Protein AF-A0A9J6DDF2-F1 (afdb_monomer)

Mean predicted aligned error: 6.55 Å

Foldseek 3Di:
DQPQCCCQVVLDQEEEDALVSLVVVVVCCVVDVLGANLSHQAYEHDDDPDDRPVVSLVVSCVVCVVRNDDNLRYWYKDDDPVVRKIQIDDRPPDDDCSQQKFKFFQVCVVVVHTDTDPDDDPRIDIDHDNHGIDPDD

Solvent-accessible surface area (backbone atoms only — not comparable to full-atom values): 7856 Å² total; per-residue (Å²): 133,58,72,60,58,53,41,40,77,64,51,35,44,66,48,75,42,38,46,66,54,40,49,54,40,60,59,45,47,78,82,44,81,89,58,52,35,61,51,36,52,38,35,36,32,55,46,73,99,63,81,74,48,60,64,34,55,52,51,44,41,64,66,34,39,87,28,42,33,48,72,52,17,61,28,55,36,46,72,39,80,91,71,58,42,45,21,46,46,76,63,76,55,84,61,96,67,53,78,35,62,48,33,31,32,48,71,38,45,77,74,77,37,93,40,80,42,96,63,92,49,99,58,40,44,81,46,71,56,29,58,49,68,64,84,82,116

InterPro domains:
  IPR042099 ANL, N-terminal domain [G3DSA:3.40.50.12780] (2-137)

Secondary structure (DSSP, 8-state):
--HHHHHHHHT-SEEEE-HHHHHHHHHHTTT------TT--EEEE--SSS---HHHHHHHHHHHHTTT--GGGEEEEEEETTTTEEEEPPTT--STTTT-EEEEEHHHHTTT---B-SS--TTEEEEE---EEPS--

pLDDT: mean 83.77, std 11.5, range [40.5, 95.88]

Radius of gyration: 16.3 Å; Cα contacts (8 Å, |Δi|>4): 225; chains: 1; bounding box: 34×35×45 Å

Sequence (137 aa):
MGFMNSLNRKKANVAVCKSRDLHWGLLATKDHKDVNLSSLRLLLVADGSNPWSLSSCDQFISVFHSRGLHPDAVCPCAASPEALTVAVRRPGRVGAGASGRGVLSMAALSYGVIRVDMENSLTSLTLQDCGHILPGG

Nearest PDB structures (foldseek):
  6uly-assembly1_B  TM=7.880E-01  e=1.995E-06  Bacillus stratosphericus LAMA 585
  6uly-assembly1_A  TM=7.806E-01  e=2.428E-06  Bacillus stratosphericus LAMA 585
  6ulx-assembly1_A  TM=7.984E-01  e=7.384E-06  Bacillus stratosphericus LAMA 585
  6ulw-assembly1_C  TM=7.580E-01  e=1.011E-04  Bacillus stratosphericus LAMA 585
  6ulw-assembly2_B  TM=7.433E-01  e=3.741E-04  Bacillus stratosphericus LAMA 585

Structure (mmCIF, N/CA/C/O backbone):
data_AF-A0A9J6DDF2-F1
#
_entry.id   AF-A0A9J6DDF2-F1
#
loop_
_atom_site.group_PDB
_atom_site.id
_atom_site.type_symbol
_atom_site.label_atom_id
_atom_site.label_alt_id
_atom_site.label_comp_id
_atom_site.label_asym_id
_atom_site.label_entity_id
_atom_site.label_seq_id
_atom_site.pdbx_PDB_ins_code
_atom_site.Cartn_x
_atom_site.Cartn_y
_atom_site.Cartn_z
_atom_site.occupancy
_atom_site.B_iso_or_equiv
_atom_site.auth_seq_id
_atom_site.auth_comp_id
_atom_site.auth_asym_id
_atom_site.auth_atom_id
_atom_site.pdbx_PDB_model_num
ATOM 1 N N . MET A 1 1 ? -3.616 16.268 16.596 1.00 53.19 1 MET A N 1
ATOM 2 C CA . MET A 1 1 ? -4.247 14.957 16.887 1.00 53.19 1 MET A CA 1
ATOM 3 C C . MET A 1 1 ? -3.663 13.945 15.908 1.00 53.19 1 MET A C 1
ATOM 5 O O . MET A 1 1 ? -3.664 14.243 14.723 1.00 53.19 1 MET A O 1
ATOM 9 N N . GLY A 1 2 ? -3.083 12.832 16.371 1.00 78.88 2 GLY A N 1
ATOM 10 C CA . GLY A 1 2 ? -2.377 11.887 15.488 1.00 78.88 2 GLY A CA 1
ATOM 11 C C . GLY A 1 2 ? -3.292 11.184 14.472 1.00 78.88 2 GLY A C 1
ATOM 12 O O . GLY A 1 2 ? -4.484 10.998 14.737 1.00 78.88 2 GLY A O 1
ATOM 13 N N . PHE A 1 3 ? -2.727 10.774 13.328 1.00 86.25 3 PHE A N 1
ATOM 14 C CA . PHE A 1 3 ? -3.409 10.029 12.254 1.00 86.25 3 PHE A CA 1
ATOM 15 C C . PHE A 1 3 ? -4.189 8.820 12.797 1.00 86.25 3 PHE A C 1
ATOM 17 O O . PHE A 1 3 ? -5.393 8.707 12.570 1.00 86.25 3 PHE A O 1
ATOM 24 N N . MET A 1 4 ? -3.544 7.993 13.630 1.00 88.94 4 MET A N 1
ATOM 25 C CA . MET A 1 4 ? -4.156 6.779 14.184 1.00 88.94 4 MET A CA 1
ATOM 26 C C . MET A 1 4 ? -5.363 7.059 15.083 1.00 88.94 4 MET A C 1
ATOM 28 O O . MET A 1 4 ? -6.395 6.397 14.991 1.00 88.94 4 MET A O 1
ATOM 32 N N . ASN A 1 5 ? -5.259 8.085 15.930 1.00 85.50 5 ASN A N 1
ATOM 33 C CA . ASN A 1 5 ? -6.350 8.480 16.817 1.00 85.50 5 ASN A CA 1
ATOM 34 C C . ASN A 1 5 ? -7.546 9.018 16.010 1.00 85.50 5 ASN A C 1
ATOM 36 O O . ASN A 1 5 ? -8.703 8.764 16.341 1.00 85.50 5 ASN A O 1
ATOM 40 N N . SER A 1 6 ? -7.270 9.711 14.901 1.00 86.25 6 SER A N 1
ATOM 41 C CA . SER A 1 6 ? -8.310 10.212 14.000 1.00 86.25 6 SER A CA 1
ATOM 42 C C . SER A 1 6 ? -9.076 9.077 13.316 1.00 86.25 6 SER A C 1
ATOM 44 O O . SER A 1 6 ? -10.301 9.155 13.254 1.00 86.25 6 SER A O 1
ATOM 46 N N . LEU A 1 7 ? -8.390 8.020 12.861 1.00 88.00 7 LEU A N 1
ATOM 47 C CA . LEU A 1 7 ? -9.033 6.831 12.285 1.00 88.00 7 LEU A CA 1
ATOM 48 C C . LEU A 1 7 ? -9.934 6.123 13.302 1.00 88.00 7 LEU A C 1
ATOM 50 O O . LEU A 1 7 ? -11.107 5.877 13.023 1.00 88.00 7 LEU A O 1
ATOM 54 N N . ASN A 1 8 ? -9.392 5.847 14.492 1.00 86.50 8 ASN A N 1
ATOM 55 C CA . ASN A 1 8 ? -10.070 5.068 15.527 1.00 86.50 8 ASN A CA 1
ATOM 56 C C . ASN A 1 8 ? -11.299 5.803 16.084 1.00 86.50 8 ASN A C 1
ATOM 58 O O . ASN A 1 8 ? -12.405 5.266 16.108 1.00 86.50 8 ASN A O 1
ATOM 62 N N . ARG A 1 9 ? -11.135 7.073 16.478 1.00 87.06 9 ARG A N 1
ATOM 63 C CA . ARG A 1 9 ? -12.210 7.852 17.112 1.00 87.06 9 ARG A CA 1
ATOM 64 C C . ARG A 1 9 ? -13.357 8.156 16.153 1.00 87.06 9 ARG A C 1
ATOM 66 O O . ARG A 1 9 ? -14.507 8.194 16.578 1.00 87.06 9 ARG A O 1
ATOM 73 N N . LYS A 1 10 ? -13.049 8.395 14.875 1.00 89.25 10 LYS A N 1
ATOM 74 C CA . LYS A 1 10 ? -14.061 8.718 13.861 1.00 89.25 10 LYS A CA 1
ATOM 75 C C . LYS A 1 10 ? -14.680 7.482 13.212 1.00 89.25 10 LYS A C 1
ATOM 77 O O . LYS A 1 10 ? -15.625 7.654 12.453 1.00 89.25 10 LYS A O 1
ATOM 82 N N . LYS A 1 11 ? -14.158 6.275 13.484 1.00 90.38 11 LYS A N 1
ATOM 83 C CA . LYS A 1 11 ? -14.536 5.037 12.783 1.00 90.38 11 LYS A CA 1
ATOM 84 C C . LYS A 1 11 ? -14.552 5.251 11.264 1.00 90.38 11 LYS A C 1
ATOM 86 O O . LYS A 1 11 ? -15.567 5.048 10.605 1.00 90.38 11 LYS A O 1
ATOM 91 N N . ALA A 1 12 ? -13.452 5.793 10.741 1.00 92.88 12 ALA A N 1
ATOM 92 C CA . ALA A 1 12 ? -13.386 6.229 9.353 1.00 92.88 12 ALA A CA 1
ATOM 93 C C . ALA A 1 12 ? -13.506 5.037 8.391 1.00 92.88 12 ALA A C 1
ATOM 95 O O . ALA A 1 12 ? -12.752 4.074 8.499 1.00 92.88 12 ALA A O 1
ATOM 96 N N . ASN A 1 13 ? -14.401 5.141 7.406 1.00 93.56 13 ASN A N 1
ATOM 97 C CA . ASN A 1 13 ? -14.530 4.132 6.350 1.00 93.56 13 ASN A CA 1
ATOM 98 C C . ASN A 1 13 ? -13.492 4.330 5.237 1.00 93.56 13 ASN A C 1
ATOM 100 O O . ASN A 1 13 ? -13.052 3.362 4.617 1.00 93.56 13 ASN A O 1
ATOM 104 N N . VAL A 1 14 ? -13.107 5.584 4.990 1.00 93.12 14 VAL A N 1
ATOM 105 C CA . VAL A 1 14 ? -12.145 5.986 3.961 1.00 93.12 14 VAL A CA 1
ATOM 106 C C . VAL A 1 14 ? -11.142 6.953 4.573 1.00 93.12 14 VAL A C 1
ATOM 108 O O . VAL A 1 14 ? -11.528 7.866 5.306 1.00 93.12 14 VAL A O 1
ATOM 111 N N . ALA A 1 15 ? -9.864 6.771 4.261 1.00 93.56 15 ALA A N 1
ATOM 112 C CA . ALA A 1 15 ? -8.807 7.692 4.645 1.00 93.56 15 ALA A CA 1
ATOM 113 C C . ALA A 1 15 ? -7.739 7.805 3.556 1.00 93.56 15 ALA A C 1
ATOM 115 O O . ALA A 1 15 ? -7.540 6.886 2.763 1.00 93.56 15 ALA A O 1
ATOM 116 N N . VAL A 1 16 ? -7.046 8.941 3.551 1.00 91.88 16 VAL A N 1
ATOM 117 C CA . VAL A 1 16 ? -5.892 9.210 2.691 1.00 91.88 16 VAL A CA 1
ATOM 118 C C . VAL A 1 16 ? -4.712 9.522 3.598 1.00 91.88 16 VAL A C 1
ATOM 120 O O . VAL A 1 16 ? -4.855 10.283 4.558 1.00 91.88 16 VAL A O 1
ATOM 123 N N . CYS A 1 17 ? -3.559 8.934 3.314 1.00 91.69 17 CYS A N 1
ATOM 124 C CA . CYS A 1 17 ? -2.334 9.169 4.063 1.00 91.69 17 CYS A CA 1
ATOM 125 C C . CYS A 1 17 ? -1.105 9.070 3.160 1.00 91.69 17 CYS A C 1
ATOM 127 O O . CYS A 1 17 ? -1.167 8.529 2.058 1.00 91.69 17 CYS A O 1
ATOM 129 N N . LYS A 1 18 ? 0.032 9.553 3.652 1.00 90.00 18 LYS A N 1
ATOM 130 C CA . LYS A 1 18 ? 1.350 9.273 3.069 1.00 90.00 18 LYS A CA 1
ATOM 131 C C . LYS A 1 18 ? 1.924 8.006 3.703 1.00 90.00 18 LYS A C 1
ATOM 133 O O . LYS A 1 18 ? 1.557 7.660 4.829 1.00 90.00 18 LYS A O 1
ATOM 138 N N . SER A 1 19 ? 2.871 7.331 3.056 1.00 88.62 19 SER A N 1
ATOM 139 C CA . SER A 1 19 ? 3.529 6.145 3.637 1.00 88.62 19 SER A CA 1
ATOM 140 C C . SER A 1 19 ? 4.210 6.453 4.972 1.00 88.62 19 SER A C 1
ATOM 142 O O . SER A 1 19 ? 4.216 5.620 5.878 1.00 88.62 19 SER A O 1
ATOM 144 N N . ARG A 1 20 ? 4.697 7.686 5.157 1.00 88.62 20 ARG A N 1
ATOM 145 C CA . ARG A 1 20 ? 5.258 8.135 6.439 1.00 88.62 20 ARG A CA 1
ATOM 146 C C . ARG A 1 20 ? 4.256 8.085 7.595 1.00 88.62 20 ARG A C 1
ATOM 148 O O . ARG A 1 20 ? 4.656 7.828 8.725 1.00 88.62 20 ARG A O 1
ATOM 155 N N . ASP A 1 21 ? 2.973 8.327 7.329 1.00 91.12 21 ASP A N 1
ATOM 156 C CA . ASP A 1 21 ? 1.934 8.301 8.362 1.00 91.12 21 ASP A CA 1
ATOM 157 C C . ASP A 1 21 ? 1.673 6.866 8.828 1.00 91.12 21 ASP A C 1
ATOM 159 O O . ASP A 1 21 ? 1.387 6.645 10.005 1.00 91.12 21 ASP A O 1
ATOM 163 N N . LEU A 1 22 ? 1.843 5.883 7.934 1.00 90.94 22 LEU A N 1
ATOM 164 C CA . LEU A 1 22 ? 1.807 4.460 8.279 1.00 90.94 22 LEU A CA 1
ATOM 165 C C . LEU A 1 22 ? 2.966 4.101 9.208 1.00 90.94 22 LEU A C 1
ATOM 167 O O . LEU A 1 22 ? 2.747 3.467 10.239 1.00 90.94 22 LEU A O 1
ATOM 171 N N . HIS A 1 23 ? 4.179 4.566 8.890 1.00 87.88 23 HIS A N 1
ATOM 172 C CA . HIS A 1 23 ? 5.357 4.351 9.731 1.00 87.88 23 HIS A CA 1
ATOM 173 C C . HIS A 1 23 ? 5.173 4.936 11.141 1.00 87.88 23 HIS A C 1
ATOM 175 O O . HIS A 1 23 ? 5.343 4.236 12.139 1.00 87.88 23 HIS A O 1
ATOM 181 N N . TRP A 1 24 ? 4.741 6.197 11.244 1.00 86.75 24 TRP A N 1
ATOM 182 C CA . TRP A 1 24 ? 4.406 6.806 12.538 1.00 86.75 24 TRP A CA 1
ATOM 183 C C . TRP A 1 24 ? 3.234 6.105 13.228 1.00 86.75 24 TRP A C 1
ATOM 185 O O . TRP A 1 24 ? 3.189 6.009 14.454 1.00 86.75 24 TRP A O 1
ATOM 195 N N . GLY A 1 25 ? 2.306 5.568 12.443 1.00 88.38 25 GLY A N 1
ATOM 196 C CA . GLY A 1 25 ? 1.204 4.750 12.910 1.00 88.38 25 GLY A CA 1
ATOM 197 C C . GLY A 1 25 ? 1.640 3.476 13.629 1.00 88.38 25 GLY A C 1
ATOM 198 O O . GLY A 1 25 ? 1.063 3.132 14.659 1.00 88.38 25 GLY A O 1
ATOM 199 N N . LEU A 1 26 ? 2.685 2.813 13.131 1.00 88.25 26 LEU A N 1
ATOM 200 C CA . LEU A 1 26 ? 3.287 1.649 13.784 1.00 88.25 26 LEU A CA 1
ATOM 201 C C . LEU A 1 26 ? 3.891 2.027 15.137 1.00 88.25 26 LEU A C 1
ATOM 203 O O . LEU A 1 26 ? 3.662 1.333 16.125 1.00 88.25 26 LEU A O 1
ATOM 207 N N . LEU A 1 27 ? 4.604 3.152 15.213 1.00 84.81 27 LEU A N 1
ATOM 208 C CA . LEU A 1 27 ? 5.188 3.635 16.468 1.00 84.81 27 LEU A CA 1
ATOM 209 C C . LEU A 1 27 ? 4.115 3.990 17.505 1.00 84.81 27 LEU A C 1
ATOM 211 O O . LEU A 1 27 ? 4.266 3.650 18.677 1.00 84.81 27 LEU A O 1
ATOM 215 N N . ALA A 1 28 ? 2.997 4.570 17.063 1.00 80.50 28 ALA A N 1
ATOM 216 C CA . ALA A 1 28 ? 1.874 4.934 17.924 1.00 80.50 28 ALA A CA 1
ATOM 217 C C . ALA A 1 28 ? 1.193 3.725 18.599 1.00 80.50 28 ALA A C 1
ATOM 219 O O . ALA A 1 28 ? 0.482 3.906 19.587 1.00 80.50 28 ALA A O 1
ATOM 220 N N . THR A 1 29 ? 1.410 2.491 18.120 1.00 77.38 29 THR A N 1
ATOM 221 C CA . THR A 1 29 ? 0.882 1.280 18.788 1.00 77.38 29 THR A CA 1
ATOM 222 C C . THR A 1 29 ? 1.490 1.028 20.166 1.00 77.38 29 THR A C 1
ATOM 224 O O . THR A 1 29 ? 0.865 0.343 20.978 1.00 77.38 29 THR A O 1
ATOM 227 N N . LYS A 1 30 ? 2.677 1.588 20.447 1.00 75.56 30 LYS A N 1
ATOM 228 C CA . LYS A 1 30 ? 3.314 1.514 21.770 1.00 75.56 30 LYS A CA 1
ATOM 229 C C . LYS A 1 30 ? 2.509 2.279 22.821 1.00 75.56 30 LYS A C 1
ATOM 231 O O . LYS A 1 30 ? 2.342 1.783 23.932 1.00 75.56 30 LYS A O 1
ATOM 236 N N . ASP A 1 31 ? 1.953 3.420 22.425 1.00 74.94 31 ASP A N 1
ATOM 237 C CA . ASP A 1 31 ? 1.223 4.329 23.313 1.00 74.94 31 ASP A CA 1
ATOM 238 C C . ASP A 1 31 ? -0.295 4.081 23.289 1.00 74.94 31 ASP A C 1
ATOM 240 O O . ASP A 1 31 ? -0.996 4.346 24.265 1.00 74.94 31 ASP A O 1
ATOM 244 N N . HIS A 1 32 ? -0.823 3.535 22.188 1.00 74.25 32 HIS A N 1
ATOM 245 C CA . HIS A 1 32 ? -2.256 3.321 21.983 1.00 74.25 32 HIS A CA 1
ATOM 246 C C . HIS A 1 32 ? -2.577 1.849 21.699 1.00 74.25 32 HIS A C 1
ATOM 248 O O . HIS A 1 32 ? -2.546 1.380 20.557 1.00 74.25 32 HIS A O 1
ATOM 254 N N . LYS A 1 33 ? -2.935 1.109 22.753 1.00 73.88 33 LYS A N 1
ATOM 255 C CA . LYS A 1 33 ? -3.263 -0.322 22.653 1.00 73.88 33 LYS A CA 1
ATOM 256 C C . LYS A 1 33 ? -4.663 -0.589 22.084 1.00 73.88 33 LYS A C 1
ATOM 258 O O . LYS A 1 33 ? -4.821 -1.579 21.381 1.00 73.88 33 LYS A O 1
ATOM 263 N N . ASP A 1 34 ? -5.606 0.340 22.225 1.00 82.69 34 ASP A N 1
ATOM 264 C CA . ASP A 1 34 ? -7.019 0.135 21.856 1.00 82.69 34 ASP A CA 1
ATOM 265 C C . ASP A 1 34 ? -7.386 0.712 20.477 1.00 82.69 34 ASP A C 1
ATOM 267 O O . ASP A 1 34 ? -8.375 1.430 20.310 1.00 82.69 34 ASP A O 1
ATOM 271 N N . VAL A 1 35 ? -6.561 0.444 19.463 1.00 88.81 35 VAL A N 1
ATOM 272 C CA . VAL A 1 35 ? -6.857 0.833 18.072 1.00 88.81 35 VAL A CA 1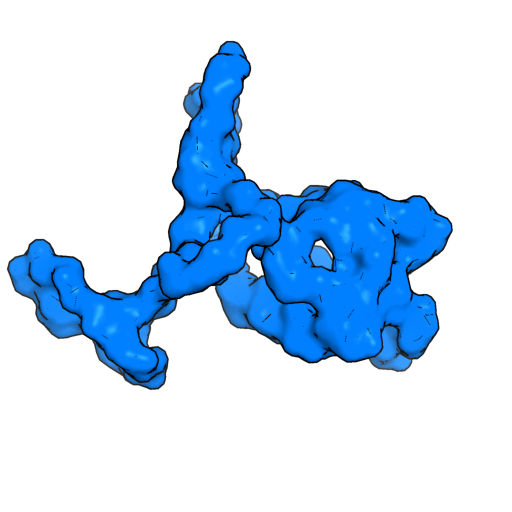
ATOM 273 C C . VAL A 1 35 ? -7.713 -0.243 17.411 1.00 88.81 35 VAL A C 1
ATOM 275 O O . VAL A 1 35 ? -7.300 -1.400 17.385 1.00 88.81 35 VAL A O 1
ATOM 278 N N . ASN A 1 36 ? -8.853 0.141 16.831 1.00 91.06 36 ASN A N 1
ATOM 279 C CA . ASN A 1 36 ? -9.720 -0.735 16.045 1.00 91.06 36 ASN A CA 1
ATOM 280 C C . ASN A 1 36 ? -9.970 -0.132 14.650 1.00 91.06 36 ASN A C 1
ATOM 282 O O . ASN A 1 36 ? -10.572 0.934 14.517 1.00 91.06 36 ASN A O 1
ATOM 286 N N . LEU A 1 37 ? -9.530 -0.834 13.605 1.00 93.25 37 LEU A N 1
ATOM 287 C CA . LEU A 1 37 ? -9.653 -0.427 12.200 1.00 93.25 37 LEU A CA 1
ATOM 288 C C . LEU A 1 37 ? -10.717 -1.225 11.426 1.00 93.25 37 LEU A C 1
ATOM 290 O O . LEU A 1 37 ? -10.777 -1.130 10.206 1.00 93.25 37 LEU A O 1
ATOM 294 N N . SER A 1 38 ? -11.605 -1.954 12.112 1.00 94.19 38 SER A N 1
ATOM 295 C CA . SER A 1 38 ? -12.690 -2.750 11.496 1.00 94.19 38 SER A CA 1
ATOM 296 C C . SER A 1 38 ? -13.691 -1.957 10.654 1.00 94.19 38 SER A C 1
ATOM 298 O O . SER A 1 38 ? -14.398 -2.544 9.834 1.00 94.19 38 SER A O 1
ATOM 300 N N . SER A 1 39 ? -13.767 -0.637 10.833 1.00 93.94 39 SER A N 1
ATOM 301 C CA . SER A 1 39 ? -14.595 0.255 10.007 1.00 93.94 39 SER A CA 1
ATOM 302 C C . SER A 1 39 ? -13.922 0.643 8.689 1.00 93.94 39 SER A C 1
ATOM 304 O O . SER A 1 39 ? -14.618 0.940 7.720 1.00 93.94 39 SER A O 1
ATOM 306 N N . LEU A 1 40 ? -12.590 0.585 8.617 1.00 93.56 40 LEU A N 1
ATOM 307 C CA . LEU A 1 40 ? -11.831 1.047 7.463 1.00 93.56 40 LEU A CA 1
ATOM 308 C C . LEU A 1 40 ? -12.041 0.097 6.276 1.00 93.56 40 LEU A C 1
ATOM 310 O O . LEU A 1 40 ? -11.922 -1.125 6.393 1.00 93.56 40 LEU A O 1
ATOM 314 N N . ARG A 1 41 ? -12.404 0.665 5.126 1.00 90.56 41 ARG A N 1
ATOM 315 C CA . ARG A 1 41 ? -12.664 -0.049 3.863 1.00 90.56 41 ARG A CA 1
ATOM 316 C C . ARG A 1 41 ? -11.699 0.360 2.761 1.00 90.56 41 ARG A C 1
ATOM 318 O O . ARG A 1 41 ? -11.422 -0.445 1.881 1.00 90.56 41 ARG A O 1
ATOM 325 N N . LEU A 1 42 ? -11.190 1.589 2.821 1.00 90.81 42 LEU A N 1
ATOM 326 C CA . LEU A 1 42 ? -10.204 2.115 1.889 1.00 90.81 42 LEU A CA 1
ATOM 327 C C . LEU A 1 42 ? -9.220 3.030 2.625 1.00 90.81 42 LEU A C 1
ATOM 329 O O . LEU A 1 42 ? -9.611 4.011 3.255 1.00 90.81 42 LEU A O 1
ATOM 333 N N . LEU A 1 43 ? -7.937 2.726 2.498 1.00 91.75 43 LEU A N 1
ATOM 334 C CA . LEU A 1 43 ? -6.818 3.539 2.936 1.00 91.75 43 LEU A CA 1
ATOM 335 C C . LEU A 1 43 ? -5.945 3.834 1.719 1.00 91.75 43 LEU A C 1
ATOM 337 O O . LEU A 1 43 ? -5.146 2.995 1.306 1.00 91.75 43 LEU A O 1
ATOM 341 N N . LEU A 1 44 ? -6.132 5.012 1.131 1.00 90.44 44 LEU A N 1
ATOM 342 C CA . LEU A 1 44 ? -5.340 5.470 -0.004 1.00 90.44 44 LEU A CA 1
ATOM 343 C C . LEU A 1 44 ? -3.970 5.938 0.481 1.00 90.44 44 LEU A C 1
ATOM 345 O O . LEU A 1 44 ? -3.878 6.878 1.274 1.00 90.44 44 LEU A O 1
ATOM 349 N N . VAL A 1 45 ? -2.917 5.294 -0.017 1.00 90.50 45 VAL A N 1
ATOM 350 C CA . VAL A 1 45 ? -1.531 5.678 0.263 1.00 90.50 45 VAL A CA 1
ATOM 351 C C . VAL A 1 45 ? -1.033 6.538 -0.893 1.00 90.50 45 VAL A C 1
ATOM 353 O O . VAL A 1 45 ? -0.587 6.026 -1.919 1.00 90.50 45 VAL A O 1
ATOM 356 N N . ALA A 1 46 ? -1.154 7.850 -0.715 1.00 88.38 46 ALA A N 1
ATOM 357 C CA . ALA A 1 46 ? -0.828 8.876 -1.696 1.00 88.38 46 ALA A CA 1
ATOM 358 C C . ALA A 1 46 ? 0.491 9.562 -1.315 1.00 88.38 46 ALA A C 1
ATOM 360 O O . ALA A 1 46 ? 0.506 10.646 -0.722 1.00 88.38 46 ALA A O 1
ATOM 361 N N . ASP A 1 47 ? 1.611 8.911 -1.623 1.00 83.12 47 ASP A N 1
ATOM 362 C CA . ASP A 1 47 ? 2.903 9.594 -1.617 1.00 83.12 47 ASP A CA 1
ATOM 363 C C . ASP A 1 47 ? 2.994 10.572 -2.798 1.00 83.12 47 ASP A C 1
ATOM 365 O O . ASP A 1 47 ? 2.254 10.458 -3.771 1.00 83.12 47 ASP A O 1
ATOM 369 N N . GLY A 1 48 ? 3.863 11.584 -2.682 1.00 69.38 48 GLY A N 1
ATOM 370 C CA . GLY A 1 48 ? 4.174 12.499 -3.791 1.00 69.38 48 GLY A CA 1
ATOM 371 C C . GLY A 1 48 ? 4.942 11.779 -4.907 1.00 69.38 48 GLY A C 1
ATOM 372 O O . GLY A 1 48 ? 4.670 10.622 -5.187 1.00 69.38 48 GLY A O 1
ATOM 373 N N . SER A 1 49 ? 5.961 12.409 -5.500 1.00 53.34 49 SER A N 1
ATOM 374 C CA . SER A 1 49 ? 6.791 11.877 -6.609 1.00 53.34 49 SER A CA 1
ATOM 375 C C . SER A 1 49 ? 7.547 10.546 -6.356 1.00 53.34 49 SER A C 1
ATOM 377 O O . SER A 1 49 ? 8.394 10.171 -7.154 1.00 53.34 49 SER A O 1
ATOM 379 N N . ASN A 1 50 ? 7.186 9.827 -5.290 1.00 55.25 50 ASN A N 1
ATOM 380 C CA . ASN A 1 50 ? 7.439 8.431 -4.964 1.00 55.25 50 ASN A CA 1
ATOM 381 C C . ASN A 1 50 ? 8.886 8.060 -4.589 1.00 55.25 50 ASN A C 1
ATOM 383 O O . ASN A 1 50 ? 9.823 8.340 -5.328 1.00 55.25 50 ASN A O 1
ATOM 387 N N . PRO A 1 51 ? 9.084 7.412 -3.425 1.00 53.34 51 PRO A N 1
ATOM 388 C CA . PRO A 1 51 ? 8.891 5.967 -3.384 1.00 53.34 51 PRO A CA 1
ATOM 389 C C . PRO A 1 51 ? 7.986 5.537 -2.226 1.00 53.34 51 PRO A C 1
ATOM 391 O O . PRO A 1 51 ? 8.290 5.761 -1.053 1.00 53.34 51 PRO A O 1
ATOM 394 N N . TRP A 1 52 ? 6.894 4.857 -2.561 1.00 66.88 52 TRP A N 1
ATOM 395 C CA . TRP A 1 52 ? 6.039 4.152 -1.634 1.00 66.88 52 TRP A CA 1
ATOM 396 C C . TRP A 1 52 ? 6.949 3.180 -0.910 1.00 66.88 52 TRP A C 1
ATOM 398 O O . TRP A 1 52 ? 7.548 2.291 -1.520 1.00 66.88 52 TRP A O 1
ATOM 408 N N . SER A 1 53 ? 7.061 3.323 0.405 1.00 72.19 53 SER A N 1
ATOM 409 C CA . SER A 1 53 ? 7.610 2.237 1.195 1.00 72.19 53 SER A CA 1
ATOM 410 C C . SER A 1 53 ? 6.559 1.127 1.177 1.00 72.19 53 SER A C 1
ATOM 412 O O . SER A 1 53 ? 5.659 1.084 2.015 1.00 72.19 53 SER A O 1
ATOM 414 N N . LEU A 1 54 ? 6.647 0.241 0.179 1.00 81.31 54 LEU A N 1
ATOM 415 C CA . LEU A 1 54 ? 5.841 -0.981 0.102 1.00 81.31 54 LEU A CA 1
ATOM 416 C C . LEU A 1 54 ? 5.947 -1.756 1.416 1.00 81.31 54 LEU A C 1
ATOM 418 O O . LEU A 1 54 ? 4.947 -2.216 1.956 1.00 81.31 54 LEU A O 1
ATOM 422 N N . SER A 1 55 ? 7.146 -1.757 1.999 1.00 84.38 55 SER A N 1
ATOM 423 C CA . SER A 1 55 ? 7.404 -2.278 3.335 1.00 84.38 55 SER A CA 1
ATOM 424 C C . SER A 1 55 ? 6.582 -1.597 4.436 1.00 84.38 55 SER A C 1
ATOM 426 O O . SER A 1 55 ? 6.107 -2.290 5.330 1.00 84.38 55 SER A O 1
ATOM 428 N N . SER A 1 56 ? 6.347 -0.282 4.382 1.00 88.88 56 SER A N 1
ATOM 429 C CA . SER A 1 56 ? 5.466 0.406 5.341 1.00 88.88 56 SER A CA 1
ATOM 430 C C . SER A 1 56 ? 4.014 -0.045 5.202 1.00 88.88 56 SER A C 1
ATOM 432 O O . SER A 1 56 ? 3.341 -0.218 6.215 1.00 88.88 56 SER A O 1
ATOM 434 N N . CYS A 1 57 ? 3.533 -0.279 3.976 1.00 89.12 57 CYS A N 1
ATOM 435 C CA . CYS A 1 57 ? 2.195 -0.833 3.752 1.00 89.12 57 CYS A CA 1
ATOM 436 C C . CYS A 1 57 ? 2.089 -2.252 4.326 1.00 89.12 57 CYS A C 1
ATOM 438 O O . CYS A 1 57 ? 1.159 -2.536 5.078 1.00 89.12 57 CYS A O 1
ATOM 440 N N . ASP A 1 58 ? 3.071 -3.112 4.049 1.00 88.25 58 ASP A N 1
ATOM 441 C CA . ASP A 1 58 ? 3.093 -4.498 4.536 1.00 88.25 58 ASP A CA 1
ATOM 442 C C . ASP A 1 58 ? 3.139 -4.576 6.059 1.00 88.25 58 ASP A C 1
ATOM 444 O O . ASP A 1 58 ? 2.382 -5.325 6.677 1.00 88.25 58 ASP A O 1
ATOM 448 N N . GLN A 1 59 ? 4.013 -3.783 6.681 1.00 90.88 59 GLN A N 1
ATOM 449 C CA . GLN A 1 59 ? 4.134 -3.727 8.134 1.00 90.88 59 GLN A CA 1
ATOM 450 C C . GLN A 1 59 ? 2.844 -3.213 8.768 1.00 90.88 59 GLN A C 1
ATOM 452 O O . GLN A 1 59 ? 2.392 -3.764 9.772 1.00 90.88 59 GLN A O 1
ATOM 457 N N . PHE A 1 60 ? 2.224 -2.191 8.172 1.00 91.88 60 PHE A N 1
ATOM 458 C CA . PHE A 1 60 ? 0.948 -1.665 8.639 1.00 91.88 60 PHE A CA 1
ATOM 459 C C . PHE A 1 60 ? -0.158 -2.722 8.580 1.00 91.88 60 PHE A C 1
ATOM 461 O O . PHE A 1 60 ? -0.840 -2.950 9.580 1.00 91.88 60 PHE A O 1
ATOM 468 N N . ILE A 1 61 ? -0.295 -3.415 7.447 1.00 91.38 61 ILE A N 1
ATOM 469 C CA . ILE A 1 61 ? -1.258 -4.511 7.293 1.00 91.38 61 ILE A CA 1
ATOM 470 C C . ILE A 1 61 ? -0.986 -5.595 8.336 1.00 91.38 61 ILE A C 1
ATOM 472 O O . ILE A 1 61 ? -1.893 -5.955 9.079 1.00 91.38 61 ILE A O 1
ATOM 476 N N . SER A 1 62 ? 0.258 -6.060 8.448 1.00 92.06 62 SER A N 1
ATOM 477 C CA . SER A 1 62 ? 0.654 -7.126 9.373 1.00 92.06 62 SER A CA 1
ATOM 478 C C . SER A 1 62 ? 0.302 -6.804 10.831 1.00 92.06 62 SER A C 1
ATOM 480 O O . SER A 1 62 ? -0.316 -7.614 11.524 1.00 92.06 62 SER A O 1
ATOM 482 N N . VAL A 1 63 ? 0.606 -5.587 11.294 1.00 92.19 63 VAL A N 1
ATOM 483 C CA . VAL A 1 63 ? 0.347 -5.176 12.683 1.00 92.19 63 VAL A CA 1
ATOM 484 C C . VAL A 1 63 ? -1.142 -4.968 12.954 1.00 92.19 63 VAL A C 1
ATOM 486 O O . VAL A 1 63 ? -1.654 -5.408 13.988 1.00 92.19 63 VAL A O 1
ATOM 489 N N . PHE A 1 64 ? -1.854 -4.294 12.051 1.00 92.75 64 PHE A N 1
ATOM 490 C CA . PHE A 1 64 ? -3.238 -3.889 12.290 1.00 92.75 64 PHE A CA 1
ATOM 491 C C . PHE A 1 64 ? -4.282 -4.890 11.781 1.00 92.75 64 PHE A C 1
ATOM 493 O O . PHE A 1 64 ? -5.466 -4.713 12.076 1.00 92.75 64 PHE A O 1
ATOM 500 N N . HIS A 1 65 ? -3.881 -5.969 11.102 1.00 92.19 65 HIS A N 1
ATOM 501 C CA . HIS A 1 65 ? -4.784 -7.057 10.716 1.00 92.19 65 HIS A CA 1
ATOM 502 C C . HIS A 1 65 ? -5.506 -7.650 11.935 1.00 92.19 65 HIS A C 1
ATOM 504 O O . HIS A 1 65 ? -6.733 -7.732 11.962 1.00 92.19 65 HIS A O 1
ATOM 510 N N . SER A 1 66 ? -4.755 -7.924 13.008 1.00 91.75 66 SER A N 1
ATOM 511 C CA . SER A 1 66 ? -5.299 -8.369 14.305 1.00 91.75 66 SER A CA 1
ATOM 512 C C . SER A 1 66 ? -6.231 -7.347 14.976 1.00 91.75 66 SER A C 1
ATOM 514 O O . SER A 1 66 ? -6.973 -7.678 15.896 1.00 91.75 66 SER A O 1
ATOM 516 N N . ARG A 1 67 ? -6.216 -6.098 14.500 1.00 92.56 67 ARG A N 1
ATOM 517 C CA . ARG A 1 67 ? -6.995 -4.959 15.004 1.00 92.56 67 ARG A CA 1
ATOM 518 C C . ARG A 1 67 ? -8.152 -4.591 14.072 1.00 92.56 67 ARG A C 1
ATOM 520 O O . ARG A 1 67 ? -8.655 -3.469 14.113 1.00 92.56 67 ARG A O 1
ATOM 527 N N . GLY A 1 68 ? -8.567 -5.528 13.222 1.00 92.31 68 GLY A N 1
ATOM 528 C CA . GLY A 1 68 ? -9.722 -5.398 12.337 1.00 92.31 68 GLY A CA 1
ATOM 529 C C . GLY A 1 68 ? -9.427 -4.762 10.979 1.00 92.31 68 GLY A C 1
ATOM 530 O O . GLY A 1 68 ? -10.356 -4.608 10.192 1.00 92.31 68 GLY A O 1
ATOM 531 N N . LEU A 1 69 ? -8.177 -4.400 10.668 1.00 92.31 69 LEU A N 1
ATOM 532 C CA . LEU A 1 69 ? -7.837 -3.911 9.332 1.00 92.31 69 LEU A CA 1
ATOM 533 C C . LEU A 1 69 ? -7.998 -5.038 8.305 1.00 92.31 69 LEU A C 1
ATOM 535 O O . LEU A 1 69 ? -7.336 -6.076 8.383 1.00 92.31 69 LEU A O 1
ATOM 539 N N . HIS A 1 70 ? -8.842 -4.806 7.303 1.00 89.62 70 HIS A N 1
ATOM 540 C CA . HIS A 1 70 ? -8.929 -5.703 6.161 1.00 89.62 70 HIS A CA 1
ATOM 541 C C . HIS A 1 70 ? -7.672 -5.540 5.284 1.00 89.62 70 HIS A C 1
ATOM 543 O O . HIS A 1 70 ? -7.372 -4.403 4.911 1.00 89.62 70 HIS A O 1
ATOM 549 N N . PRO A 1 71 ? -6.944 -6.616 4.921 1.00 83.69 71 PRO A N 1
ATOM 550 C CA . PRO A 1 71 ? -5.728 -6.511 4.106 1.00 83.69 71 PRO A CA 1
ATOM 551 C C . PRO A 1 71 ? -5.951 -5.764 2.787 1.00 83.69 71 PRO A C 1
ATOM 553 O O . PRO A 1 71 ? -5.139 -4.927 2.402 1.00 83.69 71 PRO A O 1
ATOM 556 N N . ASP A 1 72 ? -7.109 -5.975 2.156 1.00 84.69 72 ASP A N 1
ATOM 557 C CA . ASP A 1 72 ? -7.444 -5.315 0.888 1.00 84.69 72 ASP A CA 1
ATOM 558 C C . ASP A 1 72 ? -7.859 -3.845 1.037 1.00 84.69 72 ASP A C 1
ATOM 560 O O . ASP A 1 72 ? -8.132 -3.194 0.031 1.0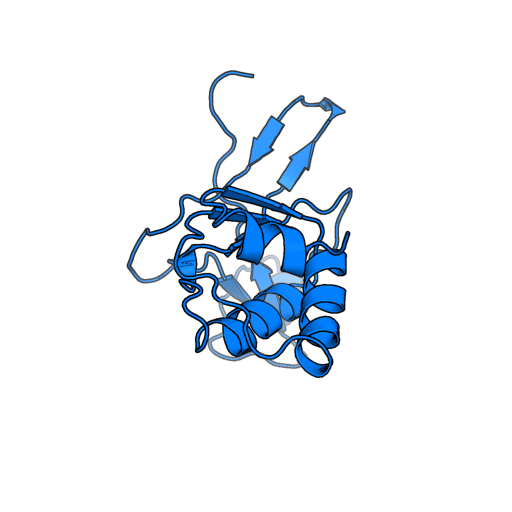0 84.69 72 ASP A O 1
ATOM 564 N N . ALA A 1 73 ? -7.951 -3.310 2.262 1.00 88.94 73 ALA A N 1
ATOM 565 C CA . ALA A 1 73 ? -8.300 -1.907 2.469 1.00 88.94 73 ALA A CA 1
ATOM 566 C C . ALA A 1 73 ? -7.151 -0.969 2.079 1.00 88.94 73 ALA A C 1
ATOM 568 O O . ALA A 1 73 ? -7.409 0.171 1.705 1.00 88.94 73 ALA A O 1
ATOM 569 N N . VAL A 1 74 ? -5.894 -1.414 2.163 1.00 88.81 74 VAL A N 1
ATOM 570 C CA . VAL A 1 74 ? -4.734 -0.575 1.834 1.00 88.81 74 VAL A CA 1
ATOM 571 C C . VAL A 1 74 ? -4.534 -0.537 0.322 1.00 88.81 74 VAL A C 1
ATOM 573 O O . VAL A 1 74 ? -4.307 -1.561 -0.319 1.00 88.81 74 VAL A O 1
ATOM 576 N N . CYS A 1 75 ? -4.600 0.664 -0.246 1.00 88.19 75 CYS A N 1
ATOM 577 C CA . CYS A 1 75 ? -4.484 0.896 -1.676 1.00 88.19 75 CYS A CA 1
ATOM 578 C C . CYS A 1 75 ? -3.419 1.964 -1.953 1.00 88.19 75 CYS A C 1
ATOM 580 O O . CYS A 1 75 ? -3.715 3.161 -1.881 1.00 88.19 75 CYS A O 1
ATOM 582 N N . PRO A 1 76 ? -2.186 1.561 -2.298 1.00 88.44 76 PRO A N 1
ATOM 583 C CA . PRO A 1 76 ? -1.227 2.458 -2.928 1.00 88.44 76 PRO A CA 1
ATOM 584 C C . PRO A 1 76 ? -1.826 3.067 -4.197 1.00 88.44 76 PRO A C 1
ATOM 586 O O . PRO A 1 76 ? -2.509 2.373 -4.954 1.00 88.44 76 PRO A O 1
ATOM 589 N N . CYS A 1 77 ? -1.608 4.362 -4.406 1.00 87.62 77 CYS A N 1
ATOM 590 C CA . CYS A 1 77 ? -2.067 5.065 -5.597 1.00 87.62 77 CYS A CA 1
ATOM 591 C C . CYS A 1 77 ? -0.945 5.900 -6.210 1.00 87.62 77 CYS A C 1
ATOM 593 O O . CYS A 1 77 ? -0.058 6.375 -5.503 1.00 87.62 77 CYS A O 1
ATOM 595 N N . ALA A 1 78 ? -1.025 6.104 -7.523 1.00 86.94 78 ALA A N 1
ATOM 596 C CA . ALA A 1 78 ? -0.157 7.016 -8.259 1.00 86.94 78 ALA A CA 1
ATOM 597 C C . ALA A 1 78 ? -0.967 8.230 -8.705 1.00 86.94 78 ALA A C 1
ATOM 599 O O . ALA A 1 78 ? -2.091 8.071 -9.171 1.00 86.94 78 ALA A O 1
ATOM 600 N N . ALA A 1 79 ? -0.417 9.435 -8.582 1.00 87.44 79 ALA A N 1
ATOM 601 C CA . ALA A 1 79 ? -1.085 10.660 -9.008 1.00 87.44 79 ALA A CA 1
ATOM 602 C C . ALA A 1 79 ? -0.116 11.570 -9.767 1.00 87.44 79 ALA A C 1
ATOM 604 O O . ALA A 1 79 ? 1.057 11.661 -9.407 1.00 87.44 79 ALA A O 1
ATOM 605 N N . SER A 1 80 ? -0.619 12.267 -10.786 1.00 86.69 80 SER A N 1
ATOM 606 C CA . SER A 1 80 ? 0.082 13.375 -11.442 1.00 86.69 80 SER A CA 1
ATOM 607 C C . SER A 1 80 ? -0.790 14.626 -11.358 1.00 86.69 80 SER A C 1
ATOM 609 O O . SER A 1 80 ? -1.876 14.649 -11.947 1.00 86.69 80 SER A O 1
ATOM 611 N N . PRO A 1 81 ? -0.337 15.663 -10.633 1.00 87.00 81 PRO A N 1
ATOM 612 C CA . PRO A 1 8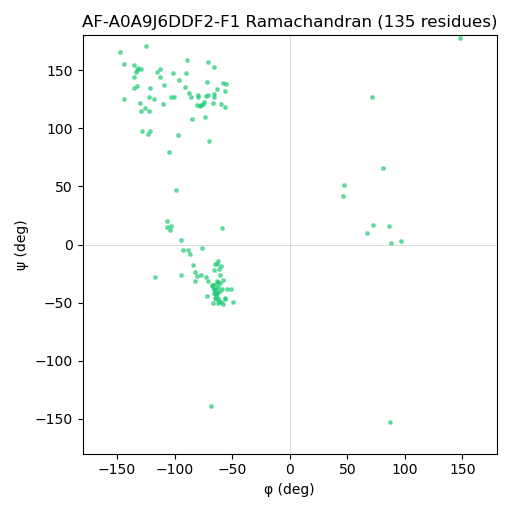1 ? -0.997 16.963 -10.618 1.00 87.00 81 PRO A CA 1
ATOM 613 C C . PRO A 1 81 ? -1.025 17.634 -11.996 1.00 87.00 81 PRO A C 1
ATOM 615 O O . PRO A 1 81 ? -2.019 18.259 -12.344 1.00 87.00 81 PRO A O 1
ATOM 618 N N . GLU A 1 82 ? 0.030 17.481 -12.797 1.00 89.81 82 GLU A N 1
ATOM 619 C CA . GLU A 1 82 ? 0.160 18.087 -14.129 1.00 89.81 82 GLU A CA 1
ATOM 620 C C . GLU A 1 82 ? -0.839 17.494 -15.125 1.00 89.81 82 GLU A C 1
ATOM 622 O O . GLU A 1 82 ? -1.358 18.203 -15.982 1.00 89.81 82 GLU A O 1
ATOM 627 N N . ALA A 1 83 ? -1.126 16.198 -14.991 1.00 88.19 83 ALA A N 1
ATOM 628 C CA . ALA A 1 83 ? -2.123 15.500 -15.793 1.00 88.19 83 ALA A CA 1
ATOM 629 C C . ALA A 1 83 ? -3.506 15.428 -15.116 1.00 88.19 83 ALA A C 1
ATOM 631 O O . ALA A 1 83 ? -4.396 14.777 -15.658 1.00 88.19 83 ALA A O 1
ATOM 632 N N . LEU A 1 84 ? -3.681 16.055 -13.941 1.00 89.56 84 LEU A N 1
ATOM 633 C CA . LEU A 1 84 ? -4.911 16.034 -13.133 1.00 89.56 84 LEU A CA 1
ATOM 634 C C . LEU A 1 84 ? -5.508 14.625 -12.985 1.00 89.56 84 LEU A C 1
ATOM 636 O O . LEU A 1 84 ? -6.715 14.421 -13.088 1.00 89.56 84 LEU A O 1
ATOM 640 N N . THR A 1 85 ? -4.648 13.631 -12.765 1.00 88.44 85 THR A N 1
ATOM 641 C CA . THR A 1 85 ? -5.051 12.225 -12.806 1.00 88.44 85 THR A CA 1
ATOM 642 C C . THR A 1 85 ? -4.537 11.435 -11.615 1.00 88.44 85 THR A C 1
ATOM 644 O O . THR A 1 85 ? -3.475 11.719 -11.054 1.00 88.44 85 THR A O 1
ATOM 647 N N . VAL A 1 86 ? -5.299 10.411 -11.240 1.00 88.81 86 VAL A N 1
ATOM 648 C CA . VAL A 1 86 ? -4.930 9.438 -10.216 1.00 88.81 86 VAL A CA 1
ATOM 649 C C . VAL A 1 86 ? -5.248 8.033 -10.714 1.00 88.81 86 VAL A C 1
ATOM 651 O O . VAL A 1 86 ? -6.319 7.775 -11.266 1.00 88.81 86 VAL A O 1
ATOM 654 N N . ALA A 1 87 ? -4.307 7.120 -10.510 1.00 87.69 87 ALA A N 1
ATOM 655 C CA . ALA A 1 87 ? -4.485 5.693 -10.683 1.00 87.69 87 ALA A CA 1
ATOM 656 C C . ALA A 1 87 ? -4.703 5.044 -9.317 1.00 87.69 87 ALA A C 1
ATOM 658 O O . ALA A 1 87 ? -3.913 5.241 -8.387 1.00 87.69 87 ALA A O 1
ATOM 659 N N . VAL A 1 88 ? -5.792 4.287 -9.205 1.00 86.69 88 VAL A N 1
ATOM 660 C CA . VAL A 1 88 ? -6.145 3.550 -7.990 1.00 86.69 88 VAL A CA 1
ATOM 661 C C . VAL A 1 88 ? -6.539 2.123 -8.329 1.00 86.69 88 VAL A C 1
ATOM 663 O O . VAL A 1 88 ? -7.140 1.828 -9.369 1.00 86.69 88 VAL A O 1
ATOM 666 N N . ARG A 1 89 ? -6.256 1.217 -7.399 1.00 80.88 89 ARG A N 1
ATOM 667 C CA . ARG A 1 89 ? -6.706 -0.167 -7.467 1.00 8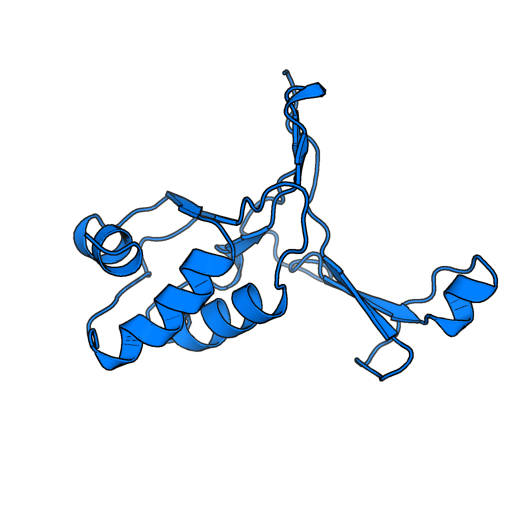0.88 89 ARG A CA 1
ATOM 668 C C . ARG A 1 89 ? -7.984 -0.323 -6.650 1.00 80.88 89 ARG A C 1
ATOM 670 O O . ARG A 1 89 ? -8.137 0.273 -5.590 1.00 80.88 89 ARG A O 1
ATOM 677 N N . ARG A 1 90 ? -8.939 -1.121 -7.131 1.00 71.19 90 ARG A N 1
ATOM 678 C CA . ARG A 1 90 ? -10.194 -1.348 -6.399 1.00 71.19 90 ARG A CA 1
ATOM 679 C C . ARG A 1 90 ? -9.940 -2.277 -5.192 1.00 71.19 90 ARG A C 1
ATOM 681 O O . ARG A 1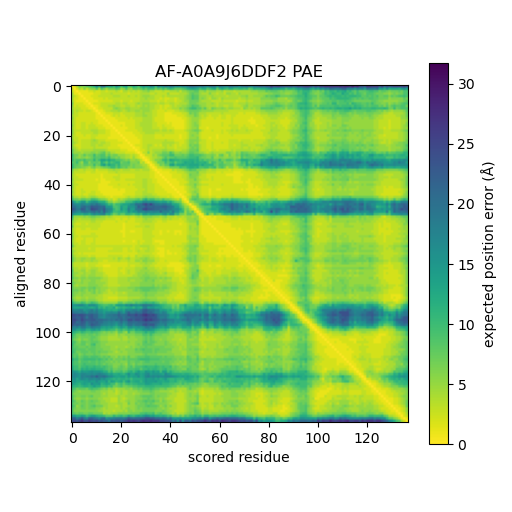 90 ? -9.501 -3.407 -5.426 1.00 71.19 90 ARG A O 1
ATOM 688 N N . PRO A 1 91 ? -10.251 -1.862 -3.947 1.00 63.91 91 PRO A N 1
ATOM 689 C CA . PRO A 1 91 ? -10.261 -2.755 -2.785 1.00 63.91 91 PRO A CA 1
ATOM 690 C C . PRO A 1 91 ? -11.224 -3.931 -2.997 1.00 63.91 91 PRO A C 1
ATOM 692 O O . PRO A 1 91 ? -12.326 -3.736 -3.513 1.00 63.91 91 PRO A O 1
ATOM 695 N N . GLY A 1 92 ? -10.834 -5.142 -2.593 1.00 58.47 92 GLY A N 1
ATOM 696 C CA . GLY A 1 92 ? -11.728 -6.309 -2.556 1.00 58.47 92 GLY A CA 1
ATOM 697 C C . GLY A 1 92 ? -11.867 -7.118 -3.852 1.00 58.47 92 GLY A C 1
ATOM 698 O O . GLY A 1 92 ? -12.794 -7.920 -3.965 1.00 58.47 92 GLY A O 1
ATOM 699 N N . ARG A 1 93 ? -10.972 -6.960 -4.842 1.00 58.78 93 ARG A N 1
ATOM 700 C CA . ARG A 1 93 ? -10.822 -7.988 -5.891 1.00 58.78 93 ARG A CA 1
ATOM 701 C C . ARG A 1 93 ? -10.093 -9.197 -5.299 1.00 58.78 93 ARG A C 1
ATOM 703 O O . ARG A 1 93 ? -8.900 -9.114 -5.044 1.00 58.78 93 ARG A O 1
ATOM 710 N N . VAL A 1 94 ? -10.808 -10.304 -5.114 1.00 49.47 94 VAL A N 1
ATOM 711 C CA . VAL A 1 94 ? -10.271 -11.584 -4.624 1.00 49.47 94 VAL A CA 1
ATOM 712 C C . VAL A 1 94 ? -9.751 -12.412 -5.809 1.00 49.47 94 VAL A C 1
ATOM 714 O O . VAL A 1 94 ? -10.461 -12.558 -6.802 1.00 49.47 94 VAL A O 1
ATOM 717 N N . GLY A 1 95 ? -8.524 -12.946 -5.729 1.00 51.81 95 GLY A N 1
ATOM 718 C CA . GLY A 1 95 ? -7.929 -13.819 -6.756 1.00 51.81 95 GLY A CA 1
ATOM 719 C C . GLY A 1 95 ? -6.404 -13.689 -6.905 1.00 51.81 95 GLY A C 1
ATOM 720 O O . GLY A 1 95 ? -5.769 -12.864 -6.249 1.00 51.81 95 GLY A O 1
ATOM 721 N N . ALA A 1 96 ? -5.798 -14.493 -7.785 1.00 40.50 96 ALA A N 1
ATOM 722 C CA . ALA A 1 96 ? -4.389 -14.335 -8.162 1.00 40.50 96 ALA A CA 1
ATOM 723 C C . ALA A 1 96 ? -4.175 -12.935 -8.777 1.00 40.50 96 ALA A C 1
ATOM 725 O O . ALA A 1 96 ? -4.852 -12.572 -9.736 1.00 40.50 96 ALA A O 1
ATOM 726 N N . GLY A 1 97 ? -3.292 -12.123 -8.185 1.00 52.84 97 GLY A N 1
ATOM 727 C CA . GLY A 1 97 ? -3.116 -10.703 -8.537 1.00 52.84 97 GLY A CA 1
ATOM 728 C C . GLY A 1 97 ? -3.882 -9.705 -7.651 1.00 52.84 97 GLY A C 1
ATOM 729 O O . GLY A 1 97 ? -3.800 -8.501 -7.882 1.00 52.84 97 GLY A O 1
ATOM 730 N N . ALA A 1 98 ? -4.581 -10.165 -6.606 1.00 56.22 98 ALA A N 1
ATOM 731 C CA . ALA A 1 98 ? -5.363 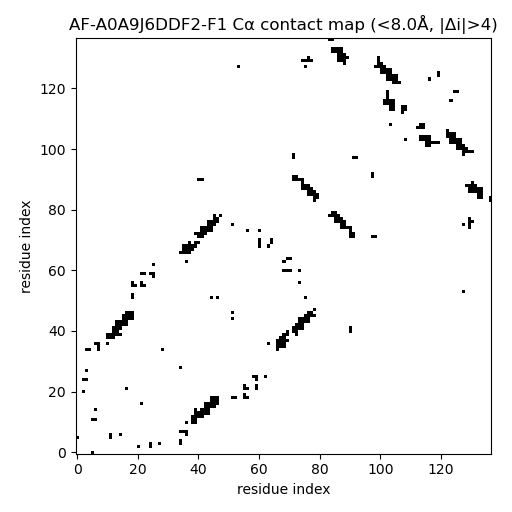-9.320 -5.692 1.00 56.22 98 ALA A CA 1
ATOM 732 C C . ALA A 1 98 ? -4.559 -8.252 -4.937 1.00 56.22 98 ALA A C 1
ATOM 734 O O . ALA A 1 98 ? -5.125 -7.224 -4.579 1.00 56.22 98 ALA A O 1
ATOM 735 N N . SER A 1 99 ? -3.259 -8.443 -4.698 1.00 64.12 99 SER A N 1
ATOM 736 C CA . SER A 1 99 ? -2.426 -7.405 -4.078 1.00 64.12 99 SER A CA 1
ATOM 737 C C . SER A 1 99 ? -1.892 -6.393 -5.094 1.00 64.12 99 SER A C 1
ATOM 739 O O . SER A 1 99 ? -1.473 -5.313 -4.693 1.00 64.12 99 SER A O 1
ATOM 741 N N . GLY A 1 100 ? -1.909 -6.708 -6.397 1.00 75.56 100 GLY A N 1
ATOM 742 C CA . GLY A 1 100 ? -1.165 -5.966 -7.419 1.00 75.56 100 GLY A CA 1
ATOM 743 C C . GLY A 1 100 ? 0.356 -6.110 -7.285 1.00 75.56 100 GLY A C 1
ATOM 744 O O . GLY A 1 100 ? 1.101 -5.384 -7.933 1.00 75.56 100 GLY A O 1
ATOM 745 N N . ARG A 1 101 ? 0.839 -7.011 -6.423 1.00 81.19 101 ARG A N 1
ATOM 746 C CA . ARG A 1 101 ? 2.264 -7.173 -6.146 1.00 81.19 101 ARG A CA 1
ATOM 747 C C . ARG A 1 101 ? 2.888 -8.205 -7.075 1.00 81.19 101 ARG A C 1
ATOM 749 O O . ARG A 1 101 ? 2.333 -9.285 -7.260 1.00 81.19 101 ARG A O 1
ATOM 756 N N . GLY A 1 102 ? 4.058 -7.882 -7.609 1.00 85.00 102 GLY A N 1
ATOM 757 C CA . GLY A 1 102 ? 4.865 -8.787 -8.422 1.00 85.00 102 GLY A CA 1
ATOM 758 C C . GLY A 1 102 ? 6.325 -8.728 -8.005 1.00 85.00 102 GLY A C 1
ATOM 759 O O . GLY A 1 102 ? 6.777 -7.724 -7.463 1.00 85.00 102 GLY A O 1
ATOM 760 N N . VAL A 1 103 ? 7.066 -9.799 -8.256 1.00 89.62 103 VAL A N 1
ATOM 761 C CA . VAL A 1 103 ? 8.520 -9.826 -8.090 1.00 89.62 103 VAL A CA 1
ATOM 762 C C . VAL A 1 103 ? 9.115 -10.106 -9.462 1.00 89.62 103 VAL A C 1
ATOM 764 O O . VAL A 1 103 ? 8.705 -11.058 -10.117 1.00 89.62 103 VAL A O 1
ATOM 767 N N . LEU A 1 104 ? 10.021 -9.252 -9.936 1.00 91.69 104 LEU A N 1
ATOM 768 C CA . LEU A 1 104 ? 10.660 -9.376 -11.246 1.00 91.69 104 LEU A CA 1
ATOM 769 C C . LEU A 1 104 ? 12.149 -9.682 -11.117 1.00 91.69 104 LEU A C 1
ATOM 771 O O . LEU A 1 104 ? 12.822 -9.113 -10.262 1.00 91.69 104 LEU A O 1
ATOM 775 N N . SER A 1 105 ? 12.678 -10.495 -12.029 1.00 91.06 105 SER A N 1
ATOM 776 C CA . SER A 1 105 ? 14.117 -10.761 -12.119 1.00 91.06 105 SER A CA 1
ATOM 777 C C . SER A 1 105 ? 14.870 -9.579 -12.736 1.00 91.06 105 SER A C 1
ATOM 779 O O . SER A 1 105 ? 14.637 -9.231 -13.896 1.00 91.06 105 SER A O 1
ATOM 781 N N . MET A 1 106 ? 15.833 -8.997 -12.012 1.00 93.31 106 MET A N 1
ATOM 782 C CA . MET A 1 106 ? 16.698 -7.937 -12.555 1.00 93.31 106 MET A CA 1
ATOM 783 C C . MET A 1 106 ? 17.576 -8.439 -13.702 1.00 93.31 106 MET A C 1
ATOM 785 O O . MET A 1 106 ? 17.814 -7.704 -14.657 1.00 93.31 106 MET A O 1
ATOM 789 N N . ALA A 1 107 ? 18.013 -9.699 -13.638 1.00 92.00 107 ALA A N 1
ATOM 790 C CA . ALA A 1 107 ? 18.792 -10.315 -14.706 1.00 92.00 107 ALA A CA 1
ATOM 791 C C . ALA A 1 107 ? 17.972 -10.441 -15.996 1.00 92.00 107 ALA A C 1
ATOM 793 O O . ALA A 1 107 ? 18.464 -10.122 -17.068 1.00 92.00 107 ALA A O 1
ATOM 794 N N . ALA A 1 108 ? 16.702 -10.849 -15.922 1.00 91.31 108 ALA A N 1
ATOM 795 C CA . ALA A 1 108 ? 15.850 -10.876 -17.112 1.00 91.31 108 ALA A CA 1
ATOM 796 C C . ALA A 1 108 ? 15.615 -9.460 -17.671 1.00 91.31 108 ALA A C 1
ATOM 798 O O . ALA A 1 108 ? 15.718 -9.242 -18.882 1.00 91.31 108 ALA A O 1
ATOM 799 N N . LEU A 1 109 ? 15.383 -8.484 -16.785 1.00 93.12 109 LEU A N 1
ATOM 800 C CA . LEU A 1 109 ? 15.176 -7.086 -17.167 1.00 93.12 109 LEU A CA 1
ATOM 801 C C . LEU A 1 109 ? 16.398 -6.473 -17.860 1.00 93.12 109 LEU A C 1
ATOM 803 O O . LEU A 1 109 ? 16.216 -5.671 -18.775 1.00 93.12 109 LEU A O 1
ATOM 807 N N . SER A 1 110 ? 17.627 -6.877 -17.511 1.00 94.19 110 SER A N 1
ATOM 808 C CA . SER A 1 110 ? 18.830 -6.398 -18.211 1.00 94.19 110 SER A CA 1
ATOM 809 C C . SER A 1 110 ? 18.899 -6.834 -19.679 1.00 94.19 110 SER A C 1
ATOM 811 O O . SER A 1 110 ? 19.639 -6.237 -20.454 1.00 94.19 110 SER A O 1
ATOM 813 N N . TYR A 1 111 ? 18.105 -7.834 -20.075 1.00 95.88 111 TYR A N 1
ATOM 814 C CA . TYR A 1 111 ? 17.931 -8.267 -21.465 1.00 95.88 111 TYR A CA 1
ATOM 815 C C . TYR A 1 111 ? 16.593 -7.811 -22.073 1.00 95.88 111 TYR A C 1
ATOM 817 O O . TYR A 1 111 ? 16.199 -8.302 -23.128 1.00 95.88 111 TYR A O 1
ATOM 825 N N . GLY A 1 112 ? 15.865 -6.900 -21.414 1.00 94.06 112 GLY A N 1
ATOM 826 C CA . GLY A 1 112 ? 14.551 -6.428 -21.863 1.00 94.06 112 GLY A CA 1
ATOM 827 C C . GLY A 1 112 ? 13.423 -7.452 -21.696 1.00 94.06 112 GLY A C 1
ATOM 828 O O . GLY A 1 112 ? 12.367 -7.305 -22.308 1.00 94.06 112 GLY A O 1
ATOM 829 N N . VAL A 1 113 ? 13.625 -8.493 -20.882 1.00 95.25 113 VAL A N 1
ATOM 830 C CA . VAL A 1 113 ? 12.648 -9.566 -20.665 1.00 95.25 113 VAL A CA 1
ATOM 831 C C . VAL A 1 113 ? 11.952 -9.383 -19.319 1.00 95.25 113 VAL A C 1
ATOM 833 O O . VAL A 1 113 ? 12.592 -9.319 -18.271 1.00 95.25 113 VAL A O 1
ATOM 836 N N . ILE A 1 114 ? 10.617 -9.365 -19.327 1.00 91.00 114 ILE A N 1
ATOM 837 C CA . ILE A 1 114 ? 9.817 -9.381 -18.097 1.00 91.00 114 ILE A CA 1
ATOM 838 C C . ILE A 1 114 ? 9.638 -10.834 -17.662 1.00 91.00 114 ILE A C 1
ATOM 840 O O . ILE A 1 114 ? 8.893 -11.596 -18.277 1.00 91.00 114 ILE A O 1
ATOM 844 N N . ARG A 1 115 ? 10.319 -11.214 -16.580 1.00 89.44 115 ARG A N 1
ATOM 845 C CA . ARG A 1 115 ? 10.170 -12.522 -15.938 1.00 89.44 115 ARG A CA 1
ATOM 846 C C . ARG A 1 115 ? 9.770 -12.333 -14.484 1.00 89.44 115 ARG A C 1
ATOM 848 O O . ARG A 1 115 ? 10.447 -11.614 -13.752 1.00 89.44 115 ARG A O 1
ATOM 855 N N . VAL A 1 116 ? 8.687 -12.998 -14.091 1.00 87.06 116 VAL A N 1
ATOM 856 C CA . VAL A 1 116 ? 8.226 -13.035 -12.702 1.00 87.06 116 VAL A CA 1
ATOM 857 C C . VAL A 1 116 ? 9.055 -14.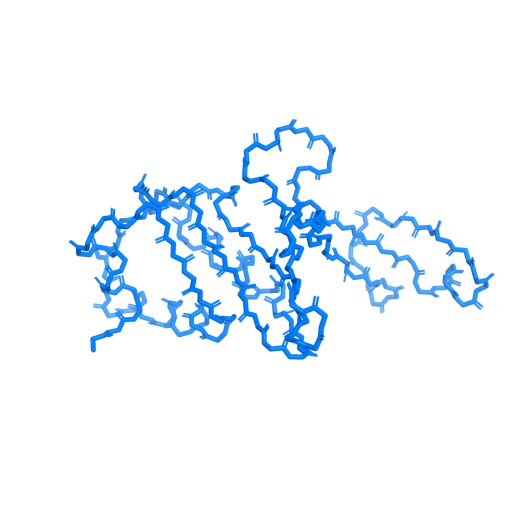060 -11.931 1.00 87.06 116 VAL A C 1
ATOM 859 O O . VAL A 1 116 ? 9.155 -15.215 -12.353 1.00 87.06 116 VAL A O 1
ATOM 862 N N . ASP A 1 117 ? 9.638 -13.631 -10.818 1.00 85.62 117 ASP A N 1
ATOM 863 C CA . ASP A 1 117 ? 10.266 -14.508 -9.834 1.00 85.62 117 ASP A CA 1
ATOM 864 C C . ASP A 1 117 ? 9.233 -14.937 -8.783 1.00 85.62 117 ASP A C 1
ATOM 866 O O . ASP A 1 117 ? 8.309 -14.195 -8.447 1.00 85.62 117 ASP A O 1
ATOM 870 N N . MET A 1 118 ? 9.393 -16.155 -8.262 1.00 78.75 118 MET A N 1
ATOM 871 C CA . MET A 1 118 ? 8.520 -16.708 -7.215 1.00 78.75 118 MET A CA 1
ATOM 872 C C . MET A 1 118 ? 8.890 -16.196 -5.818 1.00 78.75 118 MET A C 1
ATOM 874 O O . MET A 1 118 ? 8.037 -16.129 -4.937 1.00 78.75 118 MET A O 1
ATOM 878 N N . GLU A 1 119 ? 10.156 -15.832 -5.614 1.00 77.94 119 GLU A N 1
ATOM 879 C CA . GLU A 1 119 ? 10.702 -15.445 -4.318 1.00 77.94 119 GLU A CA 1
ATOM 880 C C . GLU A 1 119 ? 11.442 -14.117 -4.409 1.00 77.94 119 GLU A C 1
ATOM 882 O O . GLU A 1 119 ? 11.998 -13.751 -5.445 1.00 77.94 119 GLU A O 1
ATOM 887 N N . ASN A 1 120 ? 11.458 -13.392 -3.295 1.00 78.62 120 ASN A N 1
ATOM 888 C CA . ASN A 1 120 ? 12.212 -12.157 -3.198 1.00 78.62 120 ASN A CA 1
ATOM 889 C C . ASN A 1 120 ? 13.697 -12.488 -2.988 1.00 78.62 120 ASN A C 1
ATOM 891 O O . ASN A 1 120 ? 14.055 -13.105 -1.986 1.00 78.62 120 ASN A O 1
ATOM 895 N N . SER A 1 121 ? 14.557 -12.061 -3.910 1.00 82.81 121 SER A N 1
ATOM 896 C CA . SER A 1 121 ? 16.007 -12.251 -3.830 1.00 82.81 121 SER A CA 1
ATOM 897 C C . SER A 1 121 ? 16.756 -10.919 -3.939 1.00 82.81 121 SER A C 1
ATOM 899 O O . SER A 1 121 ? 16.172 -9.890 -4.278 1.00 82.81 121 SER A O 1
ATOM 901 N N . LEU A 1 122 ? 18.071 -10.931 -3.692 1.00 85.94 122 LEU A N 1
ATOM 902 C CA . LEU A 1 122 ? 18.933 -9.759 -3.909 1.00 85.94 122 LEU A CA 1
ATOM 903 C C . LEU A 1 122 ? 18.958 -9.300 -5.375 1.00 85.94 122 LEU A C 1
ATOM 905 O O . LEU A 1 122 ? 19.299 -8.153 -5.650 1.00 85.94 122 LEU A O 1
ATOM 909 N N . THR A 1 123 ? 18.609 -10.187 -6.309 1.00 89.44 123 THR A N 1
ATOM 910 C CA . THR A 1 123 ? 18.555 -9.911 -7.747 1.00 89.44 123 THR A CA 1
ATOM 911 C C . THR A 1 123 ? 17.127 -9.723 -8.257 1.00 89.44 123 THR A C 1
ATOM 913 O O . THR A 1 123 ? 16.901 -9.744 -9.469 1.00 89.44 123 THR A O 1
ATOM 916 N N . SER A 1 124 ? 16.16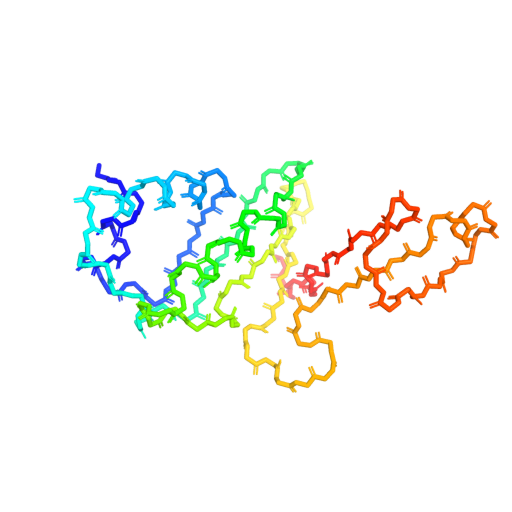8 -9.499 -7.355 1.00 91.44 124 SER A N 1
ATOM 917 C CA . SER A 1 124 ? 14.765 -9.299 -7.701 1.00 91.44 124 SER A CA 1
ATOM 918 C C . SER A 1 124 ? 14.276 -7.889 -7.351 1.00 91.44 124 SER A C 1
ATOM 920 O O . SER A 1 124 ? 14.712 -7.270 -6.382 1.00 91.44 124 SER A O 1
ATOM 922 N N . LEU A 1 125 ? 13.330 -7.382 -8.141 1.00 89.56 125 LEU A N 1
ATOM 923 C CA . LEU A 1 125 ? 12.629 -6.119 -7.924 1.00 89.56 125 LEU A CA 1
ATOM 924 C C . LEU A 1 125 ? 11.181 -6.399 -7.541 1.00 89.56 125 LEU A C 1
ATOM 926 O O . LEU A 1 125 ? 10.433 -6.998 -8.311 1.00 89.56 125 LEU A O 1
ATOM 930 N N . THR A 1 126 ? 10.764 -5.930 -6.368 1.00 87.50 126 THR A N 1
ATOM 931 C CA . THR A 1 126 ? 9.346 -5.940 -5.996 1.00 87.50 126 THR A CA 1
ATOM 932 C C . THR A 1 126 ? 8.634 -4.770 -6.667 1.00 87.50 126 THR A C 1
ATOM 934 O O . THR A 1 126 ? 9.047 -3.619 -6.531 1.00 87.50 126 THR A O 1
ATOM 937 N N . LEU A 1 127 ? 7.534 -5.064 -7.348 1.00 85.38 127 LEU A N 1
ATOM 938 C CA . LEU A 1 127 ? 6.638 -4.096 -7.959 1.00 85.38 127 LEU A CA 1
ATOM 939 C C . LEU A 1 127 ? 5.281 -4.094 -7.272 1.00 85.38 127 LEU A C 1
ATOM 941 O O . LEU A 1 127 ? 4.807 -5.118 -6.779 1.00 85.38 127 LEU A O 1
ATOM 945 N N . GLN A 1 128 ? 4.646 -2.929 -7.314 1.00 86.44 128 GLN A N 1
ATOM 946 C CA . GLN A 1 128 ? 3.283 -2.719 -6.867 1.00 86.44 128 GLN A CA 1
ATOM 947 C C . GLN A 1 128 ? 2.502 -2.011 -7.967 1.00 86.44 128 GLN A C 1
ATOM 949 O O . GLN A 1 128 ? 2.772 -0.858 -8.298 1.00 86.44 128 GLN A O 1
ATOM 954 N N . ASP A 1 129 ? 1.514 -2.708 -8.509 1.00 83.75 129 ASP A N 1
ATOM 955 C CA . ASP A 1 129 ? 0.518 -2.140 -9.398 1.00 83.75 129 ASP A CA 1
ATOM 956 C C . ASP A 1 129 ? -0.351 -1.134 -8.626 1.00 83.75 129 ASP A C 1
A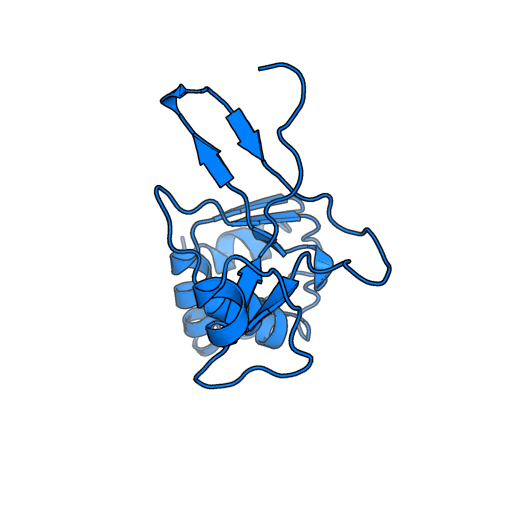TOM 958 O O . ASP A 1 129 ? -0.900 -1.442 -7.558 1.00 83.75 129 ASP A O 1
ATOM 962 N N . CYS A 1 130 ? -0.447 0.074 -9.181 1.00 82.56 130 CYS A N 1
ATOM 963 C CA . CYS A 1 130 ? -1.249 1.183 -8.663 1.00 82.56 130 CYS A CA 1
ATOM 964 C C . CYS A 1 130 ? -2.692 1.155 -9.190 1.00 82.56 130 CYS A C 1
ATOM 966 O O . CYS A 1 130 ? -3.520 1.950 -8.752 1.00 82.56 130 CYS A O 1
ATOM 968 N N . GLY A 1 131 ? -3.015 0.231 -10.096 1.00 86.25 131 GLY A N 1
ATOM 969 C CA . GLY A 1 131 ? -4.335 0.067 -10.685 1.00 86.25 131 GLY A CA 1
ATOM 970 C C . GLY A 1 131 ? -4.554 0.942 -11.916 1.00 86.25 131 GLY A C 1
ATOM 971 O O . GLY A 1 131 ? -3.629 1.271 -12.656 1.00 86.25 131 GLY A O 1
ATOM 972 N N . HIS A 1 132 ? -5.815 1.291 -12.164 1.00 86.44 132 HIS A N 1
ATOM 973 C CA . HIS A 1 132 ? -6.215 2.002 -13.375 1.00 86.44 132 HIS A CA 1
ATOM 974 C C . HIS A 1 132 ? -6.425 3.485 -13.098 1.00 86.44 132 HIS A C 1
ATOM 976 O O . HIS A 1 132 ? -6.888 3.868 -12.021 1.00 86.44 132 HIS A O 1
ATOM 982 N N . ILE A 1 133 ? -6.121 4.302 -14.106 1.00 88.12 133 ILE A N 1
ATOM 983 C CA . ILE A 1 133 ? -6.465 5.722 -14.128 1.00 88.12 133 ILE A CA 1
ATOM 984 C C . ILE A 1 133 ? -7.980 5.870 -13.948 1.00 88.12 133 ILE A C 1
ATOM 986 O O . ILE A 1 133 ? -8.759 5.175 -14.608 1.00 88.12 133 ILE A O 1
ATOM 990 N N . LEU A 1 134 ? -8.397 6.760 -13.046 1.00 86.50 134 LEU A N 1
ATOM 991 C CA . LEU A 1 134 ? -9.810 7.077 -12.875 1.00 86.50 134 LEU A CA 1
ATOM 992 C C . LEU A 1 134 ? -10.377 7.718 -14.155 1.00 86.50 134 LEU A C 1
ATOM 994 O O . LEU A 1 134 ? -9.748 8.614 -14.719 1.00 86.50 134 LEU A O 1
ATOM 998 N N . PRO A 1 135 ? -11.557 7.276 -14.629 1.00 80.00 135 PRO A N 1
ATOM 999 C CA . PRO A 1 135 ? -12.185 7.854 -15.809 1.00 80.00 135 PRO A CA 1
ATOM 1000 C C . PRO A 1 135 ? -12.737 9.258 -15.518 1.00 80.00 135 PRO A C 1
ATOM 1002 O O . PRO A 1 135 ? -13.364 9.463 -14.482 1.00 80.00 135 PRO A O 1
ATOM 1005 N N . GLY A 1 136 ? -12.575 10.179 -16.477 1.00 69.50 136 GLY A N 1
ATOM 1006 C CA . GLY A 1 136 ? -13.246 11.487 -16.494 1.00 69.50 136 GLY A CA 1
ATOM 1007 C C . GLY A 1 136 ? -12.606 12.563 -15.614 1.00 69.50 136 GLY A C 1
ATOM 1008 O O . GLY A 1 136 ? -13.239 12.988 -14.654 1.00 69.50 136 GLY A O 1
ATOM 1009 N N . GLY A 1 137 ? -11.381 12.986 -15.951 1.00 51.78 137 GLY A N 1
ATOM 1010 C CA . GLY A 1 137 ? -10.719 14.136 -15.314 1.00 51.78 137 GLY A CA 1
ATOM 1011 C C . GLY A 1 137 ? -11.564 15.408 -15.306 1.00 51.78 137 GLY A C 1
ATOM 1012 O O . GLY A 1 137 ? -12.357 15.595 -16.257 1.00 51.78 137 GLY A O 1
#

Organism: Rhipicephalus microplus (NCBI:txid6941)